Protein AF-A0A3C0GFL6-F1 (afdb_monomer_lite)

Secondary structure (DSSP, 8-state):
--S-EEEEEEEEETT--B-EEEE-TTSSPEEEE-SS---TT----EEEEEEEEPPBTTSSS-EE-SSS-EE--S-S--PPEESSSEE-----SSS------EEEEEEEEE-TT-----SSEEEEEEEETTEEEEEEEEEEE--

Radius of gyration: 17.0 Å; chains: 1; bounding box: 45×33×43 Å

Foldseek 3Di:
DQDKDKDWPFKAWPVRDGWDWDADPLRQDIDTDDPDDADPPGDTDMDIDMDIDFGECPVDVAGAYPVGDGHDDPGDDDDFDDPPDTPDDDPPVPPPDDDFFDKDKDWDKDFPVDDDDDPFDFDDKDDDVRIIITIGIDGRDDD

pLDDT: mean 89.37, std 9.72, range [53.12, 98.38]

Structure (mmCIF, N/CA/C/O backbone):
data_AF-A0A3C0GFL6-F1
#
_entry.id   AF-A0A3C0GFL6-F1
#
loop_
_atom_site.group_PDB
_atom_site.id
_atom_site.type_symbol
_atom_site.label_atom_id
_atom_site.label_alt_id
_atom_site.label_comp_id
_atom_site.label_asym_id
_atom_site.label_entity_id
_atom_site.label_seq_id
_atom_site.pdbx_PDB_ins_code
_atom_site.Cartn_x
_atom_site.Cartn_y
_atom_site.Cartn_z
_atom_site.occupancy
_atom_site.B_iso_or_equiv
_atom_site.auth_seq_id
_atom_site.auth_comp_id
_atom_site.auth_asym_id
_atom_site.auth_atom_id
_atom_site.pdbx_PDB_model_num
ATOM 1 N N . ASP A 1 1 ? -4.341 -18.154 -13.168 1.00 73.38 1 ASP A N 1
ATOM 2 C CA . ASP A 1 1 ? -4.880 -16.787 -13.040 1.00 73.38 1 ASP A CA 1
ATOM 3 C C . ASP A 1 1 ? -3.742 -15.776 -13.151 1.00 73.38 1 ASP A C 1
ATOM 5 O O . ASP A 1 1 ? -2.750 -15.898 -12.433 1.00 73.38 1 ASP A O 1
ATOM 9 N N . GLU A 1 2 ? -3.858 -14.837 -14.087 1.00 83.06 2 GLU A N 1
ATOM 10 C CA . GLU A 1 2 ? -2.860 -13.801 -14.406 1.00 83.06 2 GLU A CA 1
ATOM 11 C C . GLU A 1 2 ? -3.160 -12.459 -13.734 1.00 83.06 2 GLU A C 1
ATOM 13 O O . GLU A 1 2 ? -2.346 -11.543 -13.815 1.00 83.06 2 GLU A O 1
ATOM 18 N N . ARG A 1 3 ? -4.298 -12.344 -13.040 1.00 84.69 3 ARG A N 1
ATOM 19 C CA . ARG A 1 3 ? -4.665 -11.119 -12.335 1.00 84.69 3 ARG A CA 1
ATOM 20 C C . ARG A 1 3 ? -3.672 -10.799 -11.221 1.00 84.69 3 ARG A C 1
ATOM 22 O O . ARG A 1 3 ? -3.103 -11.697 -10.579 1.00 84.69 3 ARG A O 1
ATOM 29 N N . GLY A 1 4 ? -3.500 -9.499 -10.999 1.00 87.88 4 GLY A N 1
ATOM 30 C CA . GLY A 1 4 ? -2.799 -8.991 -9.835 1.00 87.88 4 GLY A CA 1
ATOM 31 C C . GLY A 1 4 ? -3.544 -9.355 -8.553 1.00 87.88 4 GLY A C 1
ATOM 32 O O . GLY A 1 4 ? -4.756 -9.580 -8.565 1.00 87.88 4 GLY A O 1
ATOM 33 N N . LYS A 1 5 ? -2.816 -9.466 -7.444 1.00 89.81 5 LYS A N 1
ATOM 34 C CA . LYS A 1 5 ? -3.422 -9.711 -6.130 1.00 89.81 5 LYS A CA 1
ATOM 35 C C . LYS A 1 5 ? -2.529 -9.233 -5.000 1.00 89.81 5 LYS A C 1
ATOM 37 O O . LYS A 1 5 ? -1.308 -9.323 -5.093 1.00 89.81 5 LYS A O 1
ATOM 42 N N . THR A 1 6 ? -3.161 -8.874 -3.890 1.00 93.19 6 THR A N 1
ATOM 43 C CA . THR A 1 6 ? -2.479 -8.596 -2.626 1.00 93.19 6 THR A CA 1
ATOM 44 C C . THR A 1 6 ? -2.736 -9.723 -1.633 1.00 93.19 6 THR A C 1
ATOM 46 O O . THR A 1 6 ? -3.878 -10.129 -1.404 1.00 93.19 6 THR A O 1
ATOM 49 N N . THR A 1 7 ? -1.680 -10.235 -1.012 1.00 94.88 7 THR A N 1
ATOM 50 C CA . THR A 1 7 ? -1.754 -11.242 0.052 1.00 94.88 7 THR A CA 1
ATOM 51 C C . THR A 1 7 ? -1.246 -10.631 1.349 1.00 94.88 7 THR A C 1
ATOM 53 O O . THR A 1 7 ? -0.066 -10.303 1.454 1.00 94.88 7 THR A O 1
ATOM 56 N N . ILE A 1 8 ? -2.144 -10.470 2.323 1.00 97.06 8 ILE A N 1
ATOM 57 C CA . ILE A 1 8 ? -1.800 -9.975 3.658 1.00 97.06 8 ILE A CA 1
ATOM 58 C C . ILE A 1 8 ? -1.107 -11.100 4.427 1.00 97.06 8 ILE A C 1
ATOM 60 O O . ILE A 1 8 ? -1.598 -12.226 4.456 1.00 97.06 8 ILE A O 1
ATOM 64 N N . THR A 1 9 ? 0.054 -10.791 4.997 1.00 97.56 9 THR A N 1
ATOM 65 C CA . THR A 1 9 ? 0.852 -11.706 5.827 1.00 97.56 9 THR A CA 1
ATOM 66 C C . THR A 1 9 ? 0.586 -11.454 7.305 1.00 97.56 9 THR A C 1
ATOM 68 O O . THR A 1 9 ? 0.423 -12.401 8.066 1.00 97.56 9 THR A O 1
ATOM 71 N N . SER A 1 10 ? 0.522 -10.184 7.708 1.00 97.94 10 SER A N 1
ATOM 72 C CA . SER A 1 10 ? 0.221 -9.788 9.083 1.00 97.94 10 SER A CA 1
ATOM 73 C C . SER A 1 10 ? -0.404 -8.397 9.140 1.00 97.94 10 SER A C 1
ATOM 75 O O . SER A 1 10 ? -0.158 -7.555 8.271 1.00 97.94 10 SER A O 1
ATOM 77 N N . VAL A 1 11 ? -1.201 -8.181 10.184 1.00 98.38 11 VAL A N 1
ATOM 78 C CA . VAL A 1 11 ? -1.753 -6.887 10.588 1.00 98.38 11 VAL A CA 1
ATOM 79 C C . VAL A 1 11 ? -1.557 -6.782 12.094 1.00 98.38 11 VAL A C 1
ATOM 81 O O . VAL A 1 11 ? -2.032 -7.650 12.829 1.00 98.38 11 VAL A O 1
ATOM 84 N N . VAL A 1 12 ? -0.824 -5.766 12.542 1.00 98.19 12 VAL A N 1
ATOM 85 C CA . VAL A 1 12 ? -0.519 -5.557 13.963 1.00 98.19 12 VAL A CA 1
ATOM 86 C C . VAL A 1 12 ? -0.670 -4.093 14.365 1.00 98.19 12 VAL A C 1
ATOM 88 O O . VAL A 1 12 ? -0.575 -3.203 13.516 1.00 98.19 12 VAL A O 1
ATOM 91 N N . ASP A 1 13 ? -0.919 -3.854 15.650 1.00 96.69 13 ASP A N 1
ATOM 92 C CA . ASP A 1 1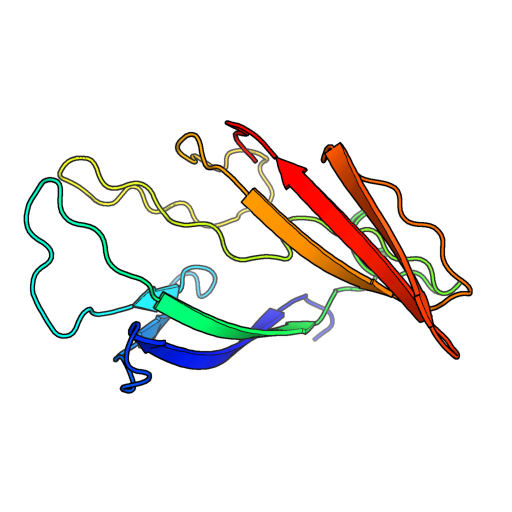3 ? -0.954 -2.512 16.240 1.00 96.69 13 ASP A CA 1
ATOM 93 C C . ASP A 1 13 ? 0.455 -1.937 16.475 1.00 96.69 13 ASP A C 1
ATOM 95 O O . ASP A 1 13 ? 1.471 -2.568 16.174 1.00 96.69 13 ASP A O 1
ATOM 99 N N . GLU A 1 14 ? 0.521 -0.726 17.026 1.00 94.62 14 GLU A N 1
ATOM 100 C CA . GLU A 1 14 ? 1.772 -0.016 17.320 1.00 94.62 14 GLU A CA 1
ATOM 101 C C . GLU A 1 14 ? 2.692 -0.728 18.326 1.00 94.62 14 GLU A C 1
ATOM 103 O O . GLU A 1 14 ? 3.896 -0.474 18.359 1.00 94.62 14 GLU A O 1
ATOM 108 N N . THR A 1 15 ? 2.132 -1.632 19.133 1.00 95.00 15 THR A N 1
ATOM 109 C CA . THR A 1 15 ? 2.854 -2.473 20.096 1.00 95.00 15 THR A CA 1
ATOM 110 C C . THR A 1 15 ? 3.091 -3.893 19.574 1.00 95.00 15 THR A C 1
ATOM 112 O O . THR A 1 15 ? 3.559 -4.753 20.317 1.00 95.00 15 THR A O 1
ATOM 115 N N . TYR A 1 16 ? 2.825 -4.130 18.285 1.00 95.25 16 TYR A N 1
ATOM 116 C CA . TYR A 1 16 ? 2.965 -5.406 17.587 1.00 95.25 16 TYR A CA 1
ATOM 117 C C . TYR A 1 16 ? 2.014 -6.520 18.055 1.00 95.25 16 TYR A C 1
ATOM 119 O O . TYR A 1 16 ? 2.274 -7.696 17.782 1.00 95.25 16 TYR A O 1
ATOM 127 N N . ASN A 1 17 ? 0.881 -6.193 18.689 1.00 96.38 17 ASN A N 1
ATOM 128 C CA . ASN A 1 17 ? -0.163 -7.197 18.907 1.00 96.38 17 ASN A CA 1
ATOM 129 C C . ASN A 1 17 ? -0.916 -7.464 17.604 1.00 96.38 17 ASN A C 1
ATOM 131 O O . ASN A 1 17 ? -1.206 -6.542 16.842 1.00 96.38 17 ASN A O 1
ATOM 135 N N . GLY A 1 18 ? -1.281 -8.725 17.370 1.00 97.56 18 GLY A N 1
ATOM 136 C CA . GLY A 1 18 ? -2.133 -9.104 16.244 1.00 97.56 18 GLY A CA 1
ATOM 137 C C . GLY A 1 18 ? -3.491 -8.404 16.295 1.00 97.56 18 GLY A C 1
ATOM 138 O O . GLY A 1 18 ? -4.141 -8.390 17.339 1.00 97.56 18 GLY A O 1
ATOM 139 N N . LEU A 1 19 ? -3.916 -7.852 15.159 1.00 98.06 19 LEU A N 1
ATOM 140 C CA . LEU A 1 19 ? -5.249 -7.284 14.977 1.00 98.06 19 LEU A CA 1
ATOM 141 C C . LEU A 1 19 ? -6.116 -8.218 14.134 1.00 98.06 19 LEU A C 1
ATOM 143 O O . LEU A 1 19 ? -5.649 -8.819 13.164 1.00 98.06 19 LEU A O 1
ATOM 147 N N . GLU A 1 20 ? -7.400 -8.285 14.474 1.00 97.69 20 GLU A N 1
ATOM 148 C CA . GLU A 1 20 ? -8.396 -8.972 13.658 1.00 97.69 20 GLU A CA 1
ATOM 149 C C . GLU A 1 20 ? -8.600 -8.220 12.339 1.00 97.69 20 GLU A C 1
ATOM 151 O O . GLU A 1 20 ? -8.777 -6.998 12.315 1.00 97.69 20 GLU A O 1
ATOM 156 N N . TRP A 1 21 ? -8.600 -8.944 11.221 1.00 97.56 21 TRP A N 1
ATOM 157 C CA . TRP A 1 21 ? -8.809 -8.349 9.906 1.00 97.56 21 TRP A CA 1
ATOM 158 C C . TRP A 1 21 ? -9.521 -9.305 8.951 1.00 97.56 21 TRP A C 1
ATOM 160 O O . TRP A 1 21 ? -9.485 -10.525 9.087 1.00 97.56 21 TRP A O 1
ATOM 170 N N . SER A 1 22 ? -10.184 -8.734 7.951 1.00 96.31 22 SER A N 1
ATOM 171 C CA . SER A 1 22 ? -10.881 -9.479 6.902 1.00 96.31 22 SER A CA 1
ATOM 172 C C . SER A 1 22 ? -10.887 -8.691 5.595 1.00 96.31 22 SER A C 1
ATOM 174 O O . SER A 1 22 ? -10.592 -7.497 5.569 1.00 96.31 22 SER A O 1
ATOM 176 N N . ARG A 1 23 ? -11.215 -9.351 4.483 1.00 93.62 23 ARG A N 1
ATOM 177 C CA . ARG A 1 23 ? -11.548 -8.660 3.231 1.00 93.62 23 ARG A CA 1
ATOM 178 C C . ARG A 1 23 ? -13.062 -8.488 3.128 1.00 93.62 23 ARG A C 1
ATOM 180 O O . ARG A 1 23 ? -13.801 -9.381 3.534 1.00 93.62 23 ARG A O 1
ATOM 187 N N . THR A 1 24 ? -13.515 -7.366 2.573 1.00 89.94 24 THR A N 1
ATOM 188 C CA . THR A 1 24 ? -14.937 -7.174 2.238 1.00 89.94 24 THR A CA 1
ATOM 189 C C . THR A 1 24 ? -15.342 -8.051 1.045 1.00 89.94 24 THR A C 1
ATOM 191 O O . THR A 1 24 ? -14.501 -8.719 0.437 1.00 89.94 24 THR A O 1
ATOM 194 N N . GLU A 1 25 ? -16.627 -8.047 0.674 1.00 83.75 25 GLU A N 1
ATOM 195 C CA . GLU A 1 25 ? -17.157 -8.855 -0.438 1.00 83.75 25 GLU A CA 1
ATOM 196 C C . GLU A 1 25 ? -16.443 -8.605 -1.779 1.00 83.75 25 GLU A C 1
ATOM 198 O O . GLU A 1 25 ? -16.189 -9.554 -2.521 1.00 83.75 25 GLU A O 1
ATOM 203 N N . GLY A 1 26 ? -16.043 -7.355 -2.058 1.00 78.69 26 GLY A N 1
ATOM 204 C CA . GLY A 1 26 ? -15.276 -6.975 -3.256 1.00 78.69 26 GLY A CA 1
ATOM 205 C C . GLY A 1 26 ? -13.846 -7.528 -3.289 1.00 78.69 26 GLY A C 1
ATOM 206 O O . GLY A 1 26 ? -13.207 -7.555 -4.339 1.00 78.69 26 GLY A O 1
ATOM 207 N N . LYS A 1 27 ? -13.358 -8.046 -2.153 1.00 80.38 27 LYS A N 1
ATOM 208 C CA . LYS A 1 27 ? -12.023 -8.626 -1.937 1.00 80.38 27 LYS A CA 1
ATOM 209 C C . LYS A 1 27 ? -10.849 -7.690 -2.176 1.00 80.38 27 LYS A C 1
ATOM 211 O O . LYS A 1 27 ? -9.716 -8.137 -2.052 1.00 80.38 27 LYS A O 1
ATOM 216 N N . ASP A 1 28 ? -11.061 -6.425 -2.464 1.00 84.62 28 AS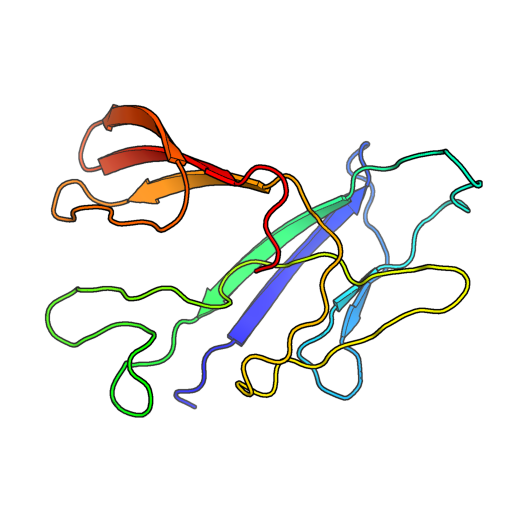P A N 1
ATOM 217 C CA . ASP A 1 28 ? -10.033 -5.411 -2.665 1.00 84.62 28 ASP A CA 1
ATOM 218 C C . ASP A 1 28 ? -9.813 -4.562 -1.407 1.00 84.62 28 ASP A C 1
ATOM 220 O O . ASP A 1 28 ? -8.671 -4.242 -1.086 1.00 84.62 28 ASP A O 1
ATOM 224 N N . ILE A 1 29 ? -10.866 -4.335 -0.620 1.00 91.12 29 ILE A N 1
ATOM 225 C CA . ILE A 1 29 ? -10.794 -3.616 0.657 1.00 91.12 29 ILE A CA 1
ATOM 226 C C . ILE A 1 29 ? -10.415 -4.566 1.800 1.00 91.12 29 ILE A C 1
ATOM 228 O O . ILE A 1 29 ? -11.011 -5.635 1.975 1.00 91.12 29 ILE A O 1
ATOM 232 N N . VAL A 1 30 ? -9.440 -4.145 2.609 1.00 94.12 30 VAL A N 1
ATOM 233 C CA . VAL A 1 30 ? -9.038 -4.808 3.856 1.00 94.12 30 VAL A CA 1
ATOM 234 C C . VAL A 1 30 ? -9.649 -4.049 5.030 1.00 94.12 30 VAL A C 1
ATOM 236 O O . VAL A 1 30 ? -9.341 -2.882 5.252 1.00 94.12 30 VAL A O 1
ATOM 239 N N . LYS A 1 31 ? -10.519 -4.720 5.784 1.00 95.31 31 LYS A N 1
ATOM 240 C CA . LYS A 1 31 ? -11.097 -4.216 7.027 1.00 95.31 31 LYS A CA 1
ATOM 241 C C . LYS A 1 31 ? -10.232 -4.675 8.194 1.00 95.31 31 LYS A C 1
ATOM 243 O O . LYS A 1 31 ? -10.060 -5.877 8.380 1.00 95.31 31 LYS A O 1
ATOM 248 N N . VAL A 1 32 ? -9.750 -3.727 8.989 1.00 96.06 32 VAL A N 1
ATOM 249 C CA . VAL A 1 32 ? -9.008 -3.983 10.230 1.00 96.06 32 VAL A CA 1
ATOM 250 C C . VAL A 1 32 ? -9.873 -3.563 11.410 1.00 96.06 32 VAL A C 1
ATOM 252 O O . VAL A 1 32 ? -10.438 -2.470 11.409 1.00 96.06 32 VAL A O 1
ATOM 255 N N . THR A 1 33 ? -9.991 -4.437 12.401 1.00 95.75 33 THR A N 1
ATOM 256 C CA . THR A 1 33 ? -10.682 -4.154 13.658 1.00 95.75 33 THR A CA 1
ATOM 257 C C . THR A 1 33 ? -9.648 -3.732 14.693 1.00 95.75 33 THR A C 1
ATOM 259 O O . THR A 1 33 ? -8.749 -4.505 15.022 1.00 95.75 33 THR A O 1
ATOM 262 N N . LEU A 1 34 ? -9.769 -2.502 15.196 1.00 94.50 34 LEU A N 1
ATOM 263 C CA . LEU A 1 34 ? -8.941 -2.020 16.299 1.00 94.50 34 LEU A CA 1
ATOM 264 C C . LEU A 1 34 ? -9.307 -2.753 17.591 1.00 94.50 34 LEU A C 1
ATOM 266 O O . LEU A 1 34 ? -10.469 -3.099 17.809 1.00 94.50 34 LEU A O 1
ATOM 270 N N . LYS A 1 35 ? -8.306 -2.964 18.445 1.00 91.62 35 LYS A N 1
ATOM 271 C CA . LYS A 1 35 ? -8.494 -3.562 19.769 1.00 91.62 35 LYS A CA 1
ATOM 272 C 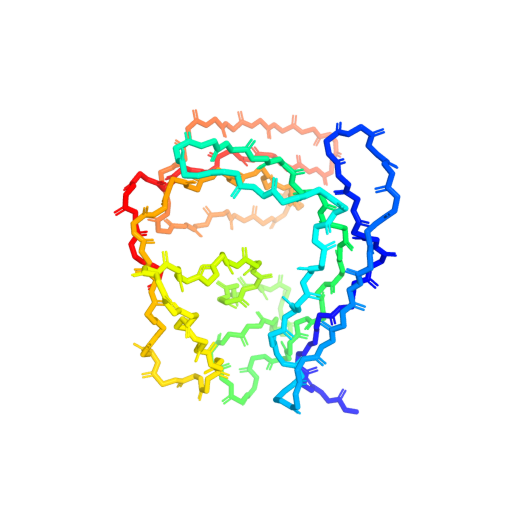C . LYS A 1 35 ? -9.258 -2.626 20.704 1.00 91.62 35 LYS A C 1
ATOM 274 O O . LYS A 1 35 ? -10.181 -3.063 21.385 1.00 91.62 35 LYS A O 1
ATOM 279 N N . ASP A 1 36 ? -8.887 -1.350 20.678 1.00 90.81 36 ASP A N 1
ATOM 280 C CA . ASP A 1 36 ? -9.487 -0.293 21.479 1.00 90.81 36 ASP A CA 1
ATOM 281 C C . ASP A 1 36 ? -10.209 0.712 20.574 1.00 90.81 36 ASP A C 1
ATOM 283 O O . ASP A 1 36 ? -9.840 0.923 19.414 1.00 90.81 36 ASP A O 1
ATOM 287 N N . ILE A 1 37 ? -11.268 1.329 21.102 1.00 91.69 37 ILE A N 1
ATOM 288 C CA . ILE A 1 37 ? -11.977 2.412 20.412 1.00 91.69 37 ILE A CA 1
ATOM 289 C C . ILE A 1 37 ? -11.009 3.583 20.255 1.00 91.69 37 ILE A C 1
ATOM 291 O O . ILE A 1 37 ? -10.389 3.982 21.234 1.00 91.69 37 ILE A O 1
ATOM 295 N N . LEU A 1 38 ? -10.925 4.152 19.050 1.00 91.94 38 LEU A N 1
ATOM 296 C CA . LEU A 1 38 ? -10.153 5.363 18.782 1.00 91.94 38 LEU A CA 1
ATOM 297 C C . LEU A 1 38 ? -11.032 6.607 19.022 1.00 91.94 38 LEU A C 1
ATOM 299 O O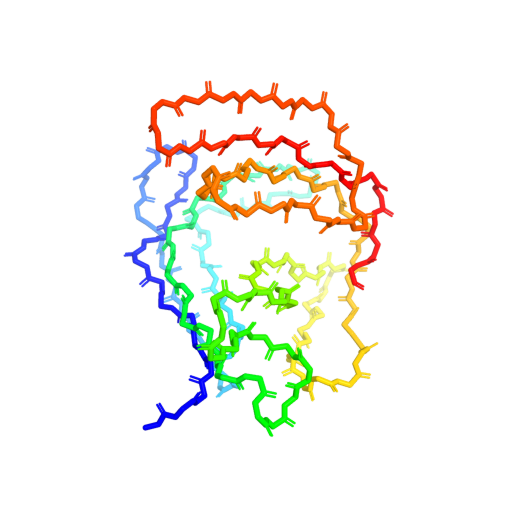 . LEU A 1 38 ? -11.977 6.823 18.255 1.00 91.94 38 LEU A O 1
ATOM 303 N N . PRO A 1 39 ? -10.779 7.414 20.068 1.00 91.69 39 PRO A N 1
ATOM 304 C CA . PRO A 1 39 ? -11.552 8.626 20.329 1.00 91.69 39 PRO A CA 1
ATOM 305 C C . PRO A 1 39 ? -11.346 9.708 19.253 1.00 91.69 39 PRO A C 1
ATOM 307 O O . PRO A 1 39 ? -10.331 9.710 18.555 1.00 91.69 39 PRO A O 1
ATOM 310 N N . PRO A 1 40 ? -12.271 10.677 19.124 1.00 91.00 40 PRO A N 1
ATOM 311 C CA . PRO A 1 40 ? -12.082 11.819 18.234 1.00 91.00 40 PRO A CA 1
ATOM 312 C C . PRO A 1 40 ? -10.799 12.599 18.556 1.00 91.00 40 PRO A C 1
ATOM 314 O O . PRO A 1 40 ? -10.569 12.966 19.705 1.00 91.00 40 PRO A O 1
ATOM 317 N N . GLY A 1 41 ? -9.993 12.883 17.531 1.00 90.44 41 GLY A N 1
ATOM 318 C CA . GLY A 1 41 ? -8.728 13.618 17.659 1.00 90.44 41 GLY A CA 1
ATOM 319 C C . GLY A 1 41 ? -7.520 12.757 18.038 1.00 90.44 41 GLY A C 1
ATOM 320 O O . GLY A 1 41 ? -6.392 13.232 17.923 1.00 90.44 41 GLY A O 1
ATOM 321 N N . GLU A 1 42 ? -7.735 11.501 18.425 1.00 93.62 42 GLU A N 1
ATOM 322 C CA . GLU A 1 42 ? -6.659 10.550 18.692 1.00 93.62 42 GLU A CA 1
ATOM 323 C C . GLU A 1 42 ? -6.158 9.888 17.404 1.00 93.62 42 GLU A C 1
ATOM 325 O O . GLU A 1 42 ? -6.825 9.877 16.365 1.00 93.62 42 GLU A O 1
ATOM 330 N N . SER A 1 43 ? -4.964 9.303 17.479 1.00 92.81 43 SER A N 1
ATOM 331 C CA . SER A 1 43 ? -4.361 8.559 16.373 1.00 92.81 43 SER A CA 1
ATOM 332 C C . SER A 1 43 ? -3.829 7.210 16.841 1.00 92.81 43 SER A C 1
ATOM 334 O O . SER A 1 43 ? -3.496 7.027 18.006 1.00 92.81 43 SER A O 1
ATOM 336 N N . THR A 1 44 ? -3.741 6.259 15.918 1.00 93.94 44 THR A N 1
ATOM 337 C CA . THR A 1 44 ? -3.117 4.957 16.159 1.00 93.94 44 THR A CA 1
ATOM 338 C C . THR A 1 44 ? -2.270 4.568 14.955 1.00 93.94 44 THR A C 1
ATOM 340 O O . THR A 1 44 ? -2.444 5.112 13.859 1.00 93.94 44 THR A O 1
ATOM 343 N N . LYS A 1 45 ? -1.343 3.629 15.144 1.00 95.50 45 LYS A N 1
ATOM 344 C CA . LYS A 1 45 ? -0.522 3.078 14.066 1.00 95.50 45 LYS A CA 1
ATOM 345 C C . LYS A 1 45 ? -0.889 1.625 13.836 1.00 95.50 45 LYS A C 1
ATOM 347 O O . LYS A 1 45 ? -1.013 0.838 14.769 1.00 95.50 45 LYS A O 1
ATOM 352 N N 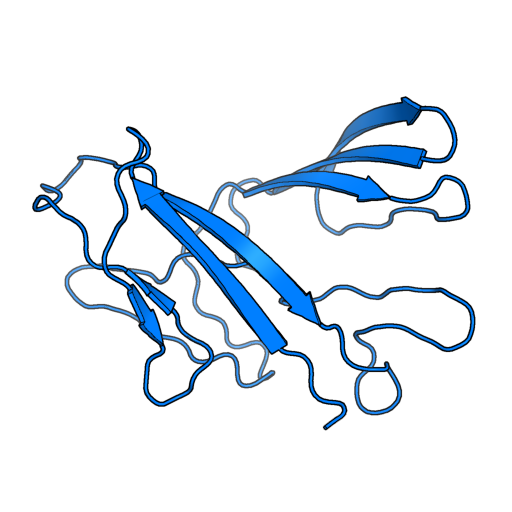. ILE A 1 46 ? -1.020 1.285 12.562 1.00 96.31 46 ILE A N 1
ATOM 353 C CA . ILE A 1 46 ? -1.267 -0.075 12.104 1.00 96.31 46 ILE A CA 1
ATOM 354 C C . ILE A 1 46 ? -0.125 -0.448 11.171 1.00 96.31 46 ILE A C 1
ATOM 356 O O . ILE A 1 46 ? 0.167 0.268 10.211 1.00 96.31 46 ILE A O 1
ATOM 360 N N . HIS A 1 47 ? 0.505 -1.585 11.435 1.00 97.25 47 HIS A N 1
ATOM 361 C CA . HIS A 1 47 ? 1.536 -2.143 10.577 1.00 97.25 47 HIS A CA 1
ATOM 362 C C . HIS A 1 47 ? 0.954 -3.316 9.792 1.00 97.25 47 HIS A C 1
ATOM 364 O O . HIS A 1 47 ? 0.508 -4.310 10.366 1.00 97.25 47 HIS A O 1
ATOM 370 N N . ILE A 1 48 ? 0.968 -3.204 8.463 1.00 97.62 48 ILE A N 1
ATOM 371 C CA . ILE A 1 48 ? 0.477 -4.243 7.555 1.00 97.62 48 ILE A CA 1
ATOM 372 C C . ILE A 1 48 ? 1.649 -4.763 6.733 1.00 97.62 48 ILE A C 1
ATOM 374 O O . ILE A 1 48 ? 2.265 -4.015 5.976 1.00 97.62 48 ILE A O 1
ATOM 378 N N . THR A 1 49 ? 1.925 -6.061 6.837 1.00 97.88 49 THR A N 1
ATOM 379 C CA . THR A 1 49 ? 2.899 -6.734 5.970 1.00 97.88 49 THR A CA 1
ATOM 380 C C . THR A 1 49 ? 2.156 -7.487 4.884 1.00 97.88 49 THR A C 1
ATOM 382 O O . THR A 1 49 ? 1.304 -8.328 5.176 1.00 97.88 49 THR A O 1
ATOM 385 N N . TYR A 1 50 ? 2.477 -7.226 3.620 1.00 96.88 50 TYR A N 1
ATOM 386 C CA . TYR A 1 50 ? 1.793 -7.850 2.493 1.00 96.88 50 TYR A CA 1
ATOM 387 C C . TYR A 1 50 ? 2.717 -8.087 1.302 1.00 96.88 50 TYR A C 1
ATOM 389 O O . TYR A 1 50 ? 3.791 -7.503 1.185 1.00 96.88 50 TYR A O 1
ATOM 397 N N . LYS A 1 51 ? 2.275 -8.980 0.415 1.00 96.12 51 LYS A N 1
ATOM 398 C CA . LYS A 1 51 ? 2.903 -9.259 -0.878 1.00 96.12 51 LYS A CA 1
ATOM 399 C C . LYS A 1 51 ? 1.965 -8.841 -1.997 1.00 96.12 51 LYS A C 1
ATOM 401 O O . LYS A 1 51 ? 0.766 -9.112 -1.919 1.00 96.12 51 LYS A O 1
ATOM 406 N N . VAL A 1 52 ? 2.524 -8.260 -3.050 1.00 93.62 52 VAL A N 1
ATOM 407 C CA . VAL A 1 52 ? 1.796 -7.894 -4.266 1.00 93.62 52 VAL A CA 1
ATOM 408 C C . VAL A 1 52 ? 2.269 -8.792 -5.400 1.00 93.62 52 VAL A C 1
ATOM 410 O O . VAL A 1 52 ? 3.461 -8.886 -5.677 1.00 93.62 52 VAL A O 1
ATOM 413 N N . LYS A 1 53 ? 1.329 -9.470 -6.055 1.00 92.69 53 LYS A N 1
ATOM 414 C CA . LYS A 1 53 ? 1.550 -10.079 -7.363 1.00 92.69 53 LYS A CA 1
ATOM 415 C C . LYS A 1 53 ? 1.121 -9.057 -8.403 1.00 92.69 53 LYS A C 1
ATOM 417 O O . LYS A 1 53 ? -0.065 -8.737 -8.468 1.00 92.69 53 LYS A O 1
ATOM 422 N N . LEU A 1 54 ? 2.061 -8.587 -9.212 1.00 91.81 54 LEU A N 1
ATOM 423 C CA . LEU A 1 54 ? 1.760 -7.724 -10.349 1.00 91.81 54 LEU A CA 1
ATOM 424 C C . LEU A 1 54 ? 1.206 -8.564 -11.514 1.00 91.81 54 LEU A C 1
ATOM 426 O O . LEU A 1 54 ? 1.655 -9.700 -11.709 1.00 91.81 54 LEU A O 1
ATOM 430 N N . PRO A 1 55 ? 0.216 -8.059 -12.267 1.00 92.06 55 PRO A N 1
ATOM 431 C CA . PRO A 1 55 ? -0.200 -8.672 -13.523 1.00 92.06 55 PRO A CA 1
ATOM 432 C C . PRO A 1 55 ? 0.834 -8.402 -14.635 1.00 92.06 55 PRO A C 1
ATOM 434 O O . PRO A 1 55 ? 1.640 -7.480 -14.504 1.00 92.06 55 PRO A O 1
ATOM 437 N N . PRO A 1 56 ? 0.824 -9.174 -15.735 1.00 92.88 56 PRO A N 1
ATOM 438 C CA . PRO A 1 56 ? 1.541 -8.796 -16.950 1.00 92.88 56 PRO A CA 1
ATOM 439 C C . PRO A 1 56 ? 0.863 -7.591 -17.622 1.00 92.88 56 PRO A C 1
ATOM 441 O O . PRO A 1 56 ? -0.369 -7.528 -17.675 1.00 92.88 56 PRO A O 1
ATOM 444 N N . ASN A 1 57 ? 1.642 -6.701 -18.234 1.00 91.31 57 ASN A N 1
ATOM 445 C CA . ASN A 1 57 ? 1.156 -5.489 -18.912 1.00 91.31 57 ASN A CA 1
ATOM 446 C C . ASN A 1 57 ? 0.482 -5.734 -20.286 1.00 91.31 57 ASN A C 1
ATOM 448 O O . ASN A 1 57 ? 0.381 -4.842 -21.125 1.00 91.31 57 ASN A O 1
ATOM 452 N N . LYS A 1 58 ? 0.018 -6.961 -20.555 1.00 88.38 58 LYS A N 1
ATOM 453 C CA . LYS A 1 58 ? -0.624 -7.316 -21.834 1.00 88.38 58 LYS A CA 1
ATOM 454 C C . LYS A 1 58 ? -2.087 -6.885 -21.939 1.00 88.38 58 LYS A C 1
ATOM 456 O O . LYS A 1 58 ? -2.629 -6.855 -23.038 1.00 88.38 58 LYS A O 1
ATOM 461 N N . TYR A 1 59 ? -2.734 -6.616 -20.803 1.00 84.50 59 TYR A N 1
ATOM 462 C CA . TYR A 1 59 ? -4.150 -6.227 -20.745 1.00 84.50 59 TYR A CA 1
ATOM 463 C C . TYR A 1 59 ? -4.348 -4.772 -20.310 1.00 84.50 59 TYR A C 1
ATOM 465 O O . TYR A 1 59 ? -5.350 -4.162 -20.669 1.00 84.50 59 TYR A O 1
ATOM 473 N N . THR A 1 60 ? -3.408 -4.219 -19.543 1.00 84.50 60 THR A N 1
ATOM 474 C CA . THR A 1 60 ? -3.361 -2.807 -19.151 1.00 84.50 60 THR A CA 1
ATOM 475 C C . THR A 1 60 ? -1.917 -2.316 -19.267 1.00 84.50 60 THR A C 1
ATOM 477 O O . THR A 1 60 ? -1.007 -3.142 -19.229 1.00 84.50 60 THR A O 1
ATOM 480 N N . PRO A 1 61 ? -1.665 -0.997 -19.366 1.00 86.25 61 PRO A N 1
ATOM 481 C CA . PRO A 1 61 ? -0.298 -0.471 -19.386 1.00 86.25 61 PRO A CA 1
ATOM 482 C C . PRO A 1 61 ? 0.508 -0.783 -18.114 1.00 86.25 61 PRO A C 1
ATOM 484 O O . PRO A 1 61 ? 1.723 -0.625 -18.110 1.00 86.25 61 PRO A O 1
ATOM 487 N N . TYR A 1 62 ? -0.157 -1.208 -17.038 1.00 90.62 62 TYR A N 1
ATOM 488 C CA . TYR A 1 62 ? 0.426 -1.419 -15.718 1.00 90.62 62 TYR A CA 1
ATOM 489 C C . TYR A 1 62 ? 0.849 -2.874 -15.502 1.00 90.62 62 TYR A C 1
ATOM 491 O O . TYR A 1 62 ? 0.252 -3.804 -16.044 1.00 90.62 62 TYR A O 1
ATOM 499 N N . GLY A 1 63 ? 1.838 -3.077 -14.636 1.00 92.31 63 GLY A N 1
ATOM 500 C CA . GLY A 1 63 ? 2.373 -4.393 -14.307 1.00 92.31 63 GLY A CA 1
ATOM 501 C C . GLY A 1 63 ? 3.810 -4.571 -14.775 1.00 92.31 63 GLY A C 1
ATOM 502 O O . GLY A 1 63 ? 4.571 -3.609 -14.816 1.00 92.31 63 GLY A O 1
ATOM 503 N N . TYR A 1 64 ? 4.189 -5.808 -15.082 1.00 94.25 64 TYR A N 1
ATOM 504 C CA . TYR A 1 64 ? 5.521 -6.132 -15.601 1.00 94.25 64 TYR A CA 1
ATOM 505 C C . TYR A 1 64 ? 5.462 -6.488 -17.085 1.00 94.25 64 TYR A C 1
ATOM 507 O O . TYR A 1 64 ? 4.457 -7.032 -17.559 1.00 94.25 64 TYR A O 1
ATOM 515 N N . ASP A 1 65 ? 6.547 -6.212 -17.799 1.00 93.44 65 ASP A N 1
ATOM 516 C CA . ASP A 1 65 ? 6.713 -6.596 -19.197 1.00 93.44 65 ASP A CA 1
ATOM 517 C C . ASP A 1 65 ? 7.689 -7.779 -19.368 1.00 93.44 65 ASP A C 1
ATOM 519 O O . ASP A 1 65 ? 8.210 -8.342 -18.403 1.00 93.44 65 ASP A O 1
ATOM 523 N N . ASN A 1 66 ? 7.915 -8.207 -20.612 1.00 91.31 66 ASN A N 1
ATOM 524 C CA . ASN A 1 66 ? 8.838 -9.302 -20.927 1.00 91.31 66 ASN A CA 1
ATOM 525 C C . ASN A 1 66 ? 10.311 -8.871 -21.060 1.00 91.31 66 ASN A C 1
ATOM 527 O O . ASN A 1 66 ? 11.155 -9.715 -21.361 1.00 91.31 66 ASN A O 1
ATOM 531 N N . LYS A 1 67 ? 10.618 -7.586 -20.866 1.00 91.44 67 LYS A N 1
ATOM 532 C CA . LYS A 1 67 ? 11.966 -7.004 -20.921 1.00 91.44 67 LYS A CA 1
ATOM 533 C C . LYS A 1 67 ? 12.546 -6.743 -19.531 1.00 91.44 67 LYS A C 1
ATOM 535 O O . LYS A 1 67 ? 13.742 -6.493 -19.424 1.00 91.44 67 LYS A O 1
ATOM 540 N N . GLY A 1 68 ? 11.733 -6.884 -18.485 1.00 91.06 68 GLY A N 1
ATOM 541 C CA . GLY A 1 68 ? 12.133 -6.657 -17.098 1.00 91.06 68 GLY A CA 1
ATOM 542 C C . GLY A 1 68 ? 11.765 -5.269 -16.580 1.00 91.06 68 GLY A C 1
ATOM 543 O O . GLY A 1 68 ? 12.221 -4.904 -15.498 1.00 91.06 68 GLY A O 1
ATOM 544 N N . ASP A 1 69 ? 10.934 -4.528 -17.315 1.00 93.94 69 ASP A N 1
ATOM 545 C CA . ASP A 1 69 ? 10.414 -3.233 -16.903 1.00 93.94 69 ASP A CA 1
ATOM 546 C C . ASP A 1 69 ? 9.141 -3.399 -16.063 1.00 93.94 69 ASP A C 1
ATOM 548 O O . ASP A 1 69 ? 8.357 -4.344 -16.219 1.00 93.94 69 ASP A O 1
ATOM 552 N N . TYR A 1 70 ? 8.927 -2.442 -15.161 1.00 95.06 70 TYR A N 1
ATOM 553 C CA . TYR A 1 70 ? 7.795 -2.421 -14.243 1.00 95.06 70 TYR A CA 1
ATOM 554 C C . TYR A 1 70 ? 7.108 -1.067 -14.306 1.00 95.06 70 TYR A C 1
ATOM 556 O O . TYR A 1 70 ? 7.747 -0.033 -14.120 1.00 95.06 70 TYR A O 1
ATOM 564 N N . TYR A 1 71 ? 5.788 -1.078 -14.472 1.00 94.44 71 TYR A N 1
ATOM 565 C CA . TYR A 1 71 ? 4.964 0.106 -14.299 1.00 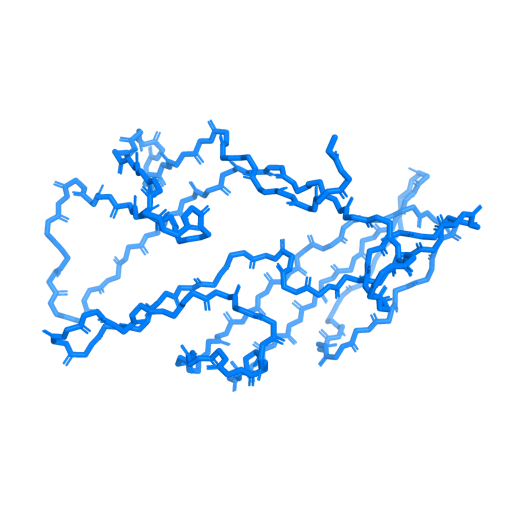94.44 71 TYR A CA 1
ATOM 566 C C . TYR A 1 71 ? 3.967 -0.110 -13.163 1.00 94.44 71 TYR A C 1
ATOM 568 O O . TYR A 1 71 ? 2.986 -0.848 -13.288 1.00 94.44 71 TYR A O 1
ATOM 576 N N . LEU A 1 72 ? 4.259 0.504 -12.017 1.00 92.88 72 LEU A N 1
ATOM 577 C CA . LEU A 1 72 ? 3.503 0.309 -10.786 1.00 92.88 72 LEU A CA 1
ATOM 578 C C . LEU A 1 72 ? 2.387 1.347 -10.662 1.00 92.88 72 LEU A C 1
ATOM 580 O O . LEU A 1 72 ? 2.643 2.548 -10.664 1.00 92.88 72 LEU A O 1
ATOM 584 N N . LYS A 1 73 ? 1.157 0.866 -10.480 1.00 88.00 73 LYS A N 1
ATOM 585 C CA . LYS A 1 73 ? -0.022 1.670 -10.156 1.00 88.00 73 LYS A CA 1
ATOM 586 C C . LYS A 1 73 ? -0.912 0.910 -9.177 1.00 88.00 73 LYS A C 1
ATOM 588 O O . LYS A 1 73 ? -0.949 -0.318 -9.239 1.00 88.00 73 LYS A O 1
ATOM 593 N N . ASP A 1 74 ? -1.561 1.634 -8.262 1.00 84.81 74 ASP A N 1
ATOM 594 C CA . ASP A 1 74 ? -2.479 1.102 -7.241 1.00 84.81 74 ASP A CA 1
ATOM 595 C C . ASP A 1 74 ? -1.905 -0.099 -6.473 1.00 84.81 74 ASP A C 1
ATOM 597 O O . ASP A 1 74 ? -2.585 -1.075 -6.155 1.00 84.81 74 ASP A O 1
ATOM 601 N N . TRP A 1 75 ? -0.595 -0.055 -6.230 1.00 88.38 75 TRP A N 1
ATOM 602 C CA . TRP A 1 75 ? 0.182 -1.194 -5.747 1.00 88.38 75 TRP A CA 1
ATOM 603 C C . TRP A 1 75 ? 0.383 -1.181 -4.229 1.00 88.38 75 TRP A C 1
ATOM 605 O O . TRP A 1 75 ? 0.811 -2.188 -3.664 1.00 88.38 75 TRP A O 1
ATOM 615 N N . TYR A 1 76 ? 0.069 -0.067 -3.564 1.00 89.94 76 TYR A N 1
ATOM 616 C CA . TYR A 1 76 ? 0.155 0.083 -2.115 1.00 89.94 76 TYR A CA 1
ATOM 617 C C . TYR A 1 76 ? -1.214 0.395 -1.504 1.00 89.94 76 TYR A C 1
ATOM 619 O O . TYR A 1 76 ? -2.111 0.908 -2.167 1.00 89.94 76 TYR A O 1
ATOM 627 N N . LEU A 1 77 ? -1.382 0.037 -0.230 1.00 89.88 77 LEU A N 1
ATOM 628 C CA . LEU A 1 77 ? -2.629 0.255 0.500 1.00 89.88 77 LEU A CA 1
ATOM 629 C C . LEU A 1 77 ? -2.781 1.724 0.892 1.00 89.88 77 LEU A C 1
ATOM 631 O O . LEU A 1 77 ? -1.857 2.319 1.448 1.00 89.88 77 LEU A O 1
ATOM 635 N N . THR A 1 78 ? -3.974 2.262 0.677 1.00 87.69 78 THR A N 1
ATOM 636 C CA . THR A 1 78 ? -4.366 3.606 1.095 1.00 87.69 78 THR A CA 1
ATOM 637 C C . THR A 1 78 ? -5.517 3.534 2.102 1.00 87.69 78 THR A C 1
ATOM 639 O O . THR A 1 78 ? -6.356 2.629 2.022 1.00 87.69 78 THR A O 1
ATOM 642 N N . PRO A 1 79 ? -5.553 4.427 3.106 1.00 88.25 79 PRO A N 1
ATOM 643 C CA . PRO A 1 79 ? -6.632 4.439 4.085 1.00 88.25 79 PRO A CA 1
ATOM 644 C C . PRO A 1 79 ? -7.942 4.926 3.449 1.00 88.25 79 PRO A C 1
ATOM 646 O O . PRO A 1 79 ? -7.956 5.889 2.686 1.00 88.25 79 PRO A O 1
ATOM 649 N N . ALA A 1 80 ? -9.056 4.278 3.798 1.00 88.25 80 ALA A N 1
ATOM 650 C CA . ALA A 1 80 ? -10.390 4.769 3.456 1.00 88.25 80 ALA A CA 1
ATOM 651 C C . ALA A 1 80 ? -10.779 5.961 4.349 1.00 88.25 80 ALA A C 1
ATOM 653 O O . ALA A 1 80 ? -10.363 6.039 5.507 1.00 88.25 80 ALA A O 1
ATOM 654 N N . VAL A 1 81 ? -11.611 6.864 3.828 1.00 87.81 81 VAL A N 1
ATOM 655 C CA . VAL A 1 81 ? -12.047 8.072 4.548 1.00 87.81 81 VAL A CA 1
ATOM 656 C C . VAL A 1 81 ? -13.180 7.747 5.523 1.00 87.81 81 VAL A C 1
ATOM 658 O O . VAL A 1 81 ? -14.110 7.007 5.186 1.00 87.81 81 VAL A O 1
ATOM 661 N N . TYR A 1 82 ? -13.123 8.336 6.720 1.00 86.12 82 TYR A N 1
ATOM 662 C CA . TYR A 1 82 ? -14.183 8.278 7.725 1.00 86.12 82 TYR A CA 1
ATOM 663 C C . TYR A 1 82 ? -14.519 9.682 8.244 1.00 86.12 82 TYR A C 1
ATOM 665 O O . TYR A 1 82 ? -13.681 10.332 8.862 1.00 86.12 82 TYR A O 1
ATOM 673 N N . ASP A 1 83 ? -15.757 10.126 8.029 1.00 85.94 83 ASP A N 1
ATOM 674 C CA . ASP A 1 83 ? -16.277 11.445 8.437 1.00 85.94 83 ASP A CA 1
ATOM 675 C C . ASP A 1 83 ? -17.574 11.336 9.270 1.00 85.94 83 ASP A C 1
ATOM 677 O O . ASP A 1 83 ? -18.427 12.222 9.267 1.00 85.94 83 ASP A O 1
ATOM 681 N N . GLY A 1 84 ? -17.740 10.212 9.975 1.00 85.88 84 GLY A N 1
ATOM 682 C CA . GLY A 1 84 ? -18.995 9.797 10.620 1.00 85.88 84 GLY A CA 1
ATOM 683 C C . GLY A 1 84 ? -19.672 8.628 9.901 1.00 85.88 84 GLY A C 1
ATOM 684 O O . GLY A 1 84 ? -20.509 7.936 10.478 1.00 85.88 84 GLY A O 1
ATOM 685 N N . LYS A 1 85 ? -19.251 8.345 8.666 1.00 89.38 85 LYS A N 1
ATOM 686 C CA . LYS A 1 85 ? -19.495 7.085 7.961 1.00 89.38 85 LYS A CA 1
ATOM 687 C C . LYS A 1 85 ? -18.253 6.685 7.170 1.00 89.38 85 LYS A C 1
ATOM 689 O O . LYS A 1 85 ? -17.441 7.527 6.804 1.00 89.38 85 LYS A O 1
ATOM 694 N N . TRP A 1 86 ? -18.108 5.391 6.905 1.00 88.31 86 TRP A N 1
ATOM 695 C CA . TRP A 1 86 ? -17.035 4.900 6.045 1.00 88.31 86 TRP A CA 1
ATOM 696 C C . TRP A 1 86 ? -17.358 5.168 4.579 1.00 88.31 86 TRP A C 1
ATOM 698 O O . TRP A 1 86 ? -18.393 4.732 4.072 1.00 88.31 86 TRP A O 1
ATOM 708 N N . HIS A 1 87 ? -16.431 5.820 3.889 1.00 87.56 87 HIS A N 1
ATOM 709 C CA . HIS A 1 87 ? -16.455 5.991 2.443 1.00 87.56 87 HIS A CA 1
ATOM 710 C C . HIS A 1 87 ? -15.596 4.905 1.805 1.00 87.56 87 HIS A C 1
ATOM 712 O O . HIS A 1 87 ? -14.395 5.064 1.595 1.00 87.56 87 HIS A O 1
ATOM 718 N N . LEU A 1 88 ? -16.218 3.751 1.569 1.00 85.88 88 LEU A N 1
ATOM 719 C CA . LEU A 1 88 ? -15.554 2.584 0.998 1.00 85.88 88 LEU A CA 1
ATOM 720 C C . LEU A 1 88 ? -15.570 2.663 -0.529 1.00 85.88 88 LEU A C 1
ATOM 722 O O . LEU A 1 88 ? -16.633 2.573 -1.141 1.00 85.88 88 LEU A O 1
ATOM 726 N N . TYR A 1 89 ? -14.389 2.772 -1.132 1.00 78.50 89 TYR A N 1
ATOM 727 C CA . TYR A 1 89 ? -14.222 2.755 -2.581 1.00 78.50 89 TYR A CA 1
ATOM 728 C C . TYR A 1 89 ? -13.508 1.483 -3.000 1.00 78.50 89 TYR A C 1
ATOM 730 O O . TYR A 1 89 ? -12.378 1.214 -2.600 1.00 78.50 89 TYR A O 1
ATOM 738 N N . SER A 1 90 ? -14.217 0.681 -3.787 1.00 78.31 90 SER A N 1
ATOM 739 C CA . SER A 1 90 ? -13.639 -0.493 -4.420 1.00 78.31 90 SER A CA 1
ATOM 740 C C . SER A 1 90 ? -12.863 -0.043 -5.655 1.00 78.31 90 SER A C 1
ATOM 742 O O . SER A 1 90 ? -13.419 0.689 -6.475 1.00 78.31 90 SER A O 1
ATOM 744 N N . ASN A 1 91 ? -11.602 -0.460 -5.797 1.00 74.19 91 ASN A N 1
ATOM 745 C CA . ASN A 1 91 ? -10.803 -0.107 -6.965 1.00 74.19 91 ASN A CA 1
ATOM 746 C C . ASN A 1 91 ? -11.346 -0.851 -8.191 1.00 74.19 91 ASN A C 1
ATOM 748 O O . ASN A 1 91 ? -11.099 -2.043 -8.395 1.00 74.19 91 ASN A O 1
ATOM 752 N N . LYS A 1 92 ? -12.093 -0.118 -9.015 1.00 70.94 92 LYS A N 1
ATOM 753 C CA . LYS A 1 92 ? -12.681 -0.604 -10.266 1.00 70.94 92 LYS A CA 1
ATOM 754 C C . LYS A 1 92 ? -11.871 -0.197 -11.497 1.00 70.94 92 LYS A C 1
ATOM 756 O O . LYS A 1 92 ? -12.341 -0.426 -12.609 1.00 70.94 92 LYS A O 1
ATOM 761 N N . ASN A 1 93 ? -10.677 0.380 -11.313 1.00 64.94 93 ASN A N 1
ATOM 762 C CA . ASN A 1 93 ? -9.852 0.941 -12.385 1.00 64.94 93 ASN A CA 1
ATOM 763 C C . ASN A 1 93 ? -10.627 1.989 -13.216 1.00 64.94 93 ASN A C 1
ATOM 765 O O . ASN A 1 93 ? -10.568 1.996 -14.445 1.00 64.94 93 ASN A O 1
ATOM 769 N N . LEU A 1 94 ? -11.413 2.826 -12.526 1.00 67.19 94 LEU A N 1
ATOM 770 C CA . LEU A 1 94 ? -12.208 3.916 -13.104 1.00 67.19 94 LEU A CA 1
ATOM 771 C C . LEU A 1 94 ? -11.606 5.303 -12.813 1.00 67.19 94 LEU A C 1
ATOM 773 O O . LEU A 1 94 ? -12.238 6.306 -13.128 1.00 67.19 94 LEU A O 1
ATOM 777 N N . GLU A 1 95 ? -10.401 5.360 -12.227 1.00 62.59 95 GLU A N 1
ATOM 778 C CA . GLU A 1 95 ? -9.745 6.603 -11.774 1.00 62.59 95 GLU A CA 1
ATOM 779 C C . GLU A 1 95 ? -10.619 7.442 -10.816 1.00 62.59 95 GLU A C 1
ATOM 781 O O . GLU A 1 95 ? -10.526 8.665 -10.773 1.00 62.59 95 GLU A O 1
ATOM 786 N N . ASP A 1 96 ? -11.504 6.789 -10.060 1.00 59.66 96 ASP A N 1
ATOM 787 C CA . ASP A 1 96 ? -12.528 7.407 -9.211 1.00 59.66 96 ASP A CA 1
ATOM 788 C C . ASP A 1 96 ? -12.238 7.241 -7.713 1.00 59.66 96 ASP A C 1
ATOM 790 O O . ASP A 1 96 ? -13.133 7.374 -6.873 1.00 59.66 96 ASP A O 1
ATOM 794 N N . LEU A 1 97 ? -10.986 6.929 -7.369 1.00 64.00 97 LEU A N 1
ATOM 795 C CA . LEU A 1 97 ? -10.586 6.645 -6.002 1.00 64.00 97 LEU A CA 1
ATOM 796 C C . LEU A 1 97 ? -10.747 7.900 -5.134 1.00 64.00 97 LEU A C 1
ATOM 798 O O . LEU A 1 97 ? -9.984 8.861 -5.217 1.00 64.00 97 LEU A O 1
ATOM 802 N N . TYR A 1 98 ? -11.757 7.890 -4.269 1.00 65.31 98 TYR A N 1
ATOM 803 C CA . TYR A 1 98 ? -11.968 8.959 -3.304 1.00 65.31 98 TYR A CA 1
ATOM 804 C C . TYR A 1 98 ? -11.057 8.742 -2.098 1.00 65.31 98 TYR A C 1
ATOM 806 O O . TYR A 1 98 ? -11.293 7.871 -1.257 1.00 65.31 98 TYR A O 1
ATOM 814 N N . MET A 1 99 ? -10.010 9.555 -2.019 1.00 64.69 99 MET A N 1
ATOM 815 C CA . MET A 1 99 ? -9.115 9.610 -0.871 1.00 64.69 99 MET A CA 1
ATOM 816 C C . MET A 1 99 ? -9.067 11.016 -0.311 1.00 64.69 99 MET A C 1
ATOM 818 O O . MET A 1 99 ? -9.061 12.002 -1.055 1.00 64.69 99 MET A O 1
ATOM 822 N N . ASP A 1 100 ? -8.999 11.086 1.014 1.00 66.69 100 ASP A N 1
ATOM 823 C CA . ASP A 1 100 ? -8.618 12.319 1.671 1.00 66.69 100 ASP A CA 1
ATOM 824 C C . ASP A 1 100 ? -7.110 12.525 1.534 1.00 66.69 100 ASP A C 1
ATOM 826 O O . ASP A 1 100 ? -6.313 11.608 1.297 1.00 66.69 100 ASP A O 1
ATOM 830 N N . VAL A 1 101 ? -6.740 13.783 1.650 1.00 75.44 101 VAL A N 1
ATOM 831 C CA . VAL A 1 101 ? -5.400 14.291 1.471 1.00 75.44 101 VAL A CA 1
ATOM 832 C C . VAL A 1 101 ? -4.456 13.601 2.459 1.00 75.44 101 VAL A C 1
ATOM 834 O O . VAL A 1 101 ? -4.542 13.809 3.667 1.00 75.44 101 VAL A O 1
ATOM 837 N N . THR A 1 102 ? -3.537 12.779 1.946 1.00 79.75 102 THR A N 1
ATOM 838 C CA . THR A 1 102 ? -2.646 11.963 2.783 1.00 79.75 102 THR A CA 1
ATOM 839 C C . THR A 1 102 ? -1.185 12.289 2.504 1.00 79.75 102 THR A C 1
ATOM 841 O O . THR A 1 102 ? -0.752 12.391 1.355 1.00 79.75 102 THR A O 1
ATOM 844 N N . ASN A 1 103 ? -0.399 12.427 3.572 1.00 88.88 103 ASN A N 1
ATOM 845 C CA . ASN A 1 103 ? 1.053 12.472 3.457 1.00 88.88 103 ASN A CA 1
ATOM 846 C C . ASN A 1 103 ? 1.585 11.050 3.298 1.00 88.88 103 ASN A C 1
ATOM 848 O O . ASN A 1 103 ? 1.393 10.207 4.172 1.00 88.88 103 ASN A O 1
ATOM 852 N N . THR A 1 104 ? 2.276 10.801 2.194 1.00 90.75 104 THR A N 1
ATOM 853 C CA . THR A 1 104 ? 2.789 9.479 1.841 1.00 90.75 104 THR A CA 1
ATOM 854 C C . THR A 1 104 ? 4.309 9.510 1.825 1.00 90.75 104 THR A C 1
ATOM 856 O O . THR A 1 104 ? 4.913 10.407 1.238 1.00 90.75 104 THR A O 1
ATOM 859 N N . VAL A 1 105 ? 4.928 8.520 2.467 1.00 95.06 105 VAL A N 1
ATOM 860 C CA . VAL A 1 105 ? 6.373 8.278 2.403 1.00 95.06 105 VAL A CA 1
ATOM 861 C C . VAL A 1 105 ? 6.585 6.838 1.966 1.00 95.06 105 VAL A C 1
ATOM 863 O O . VAL A 1 105 ? 6.127 5.915 2.638 1.00 95.06 105 VAL A O 1
ATOM 866 N N . ILE A 1 106 ? 7.290 6.641 0.854 1.00 95.25 106 ILE A N 1
ATOM 867 C CA . ILE A 1 106 ? 7.629 5.317 0.331 1.00 95.25 106 ILE A CA 1
ATOM 868 C C . ILE A 1 106 ? 9.143 5.168 0.372 1.00 95.25 106 ILE A C 1
ATOM 870 O O . ILE A 1 106 ? 9.881 5.896 -0.282 1.00 95.25 106 ILE A O 1
ATOM 874 N N . ASN A 1 107 ? 9.597 4.186 1.139 1.00 97.19 107 ASN A N 1
ATOM 875 C CA . ASN A 1 107 ? 10.985 3.751 1.164 1.00 97.19 107 ASN A CA 1
ATOM 876 C C . ASN A 1 107 ? 11.131 2.609 0.154 1.00 97.19 107 ASN A C 1
ATOM 878 O O . ASN A 1 107 ? 10.708 1.484 0.424 1.00 97.19 107 ASN A O 1
ATOM 882 N N . PHE A 1 108 ? 11.677 2.910 -1.020 1.00 97.12 108 PHE A N 1
ATOM 883 C CA . PHE A 1 108 ? 11.687 2.012 -2.167 1.00 97.12 108 PHE A CA 1
ATOM 884 C C . PHE A 1 108 ? 13.072 1.399 -2.369 1.00 97.12 108 PHE A C 1
ATOM 886 O O . PHE A 1 108 ? 14.069 2.114 -2.407 1.00 97.12 108 PHE A O 1
ATOM 893 N N . LYS A 1 109 ? 13.144 0.070 -2.497 1.00 97.44 109 LYS A N 1
ATOM 894 C CA . LYS A 1 109 ? 14.376 -0.662 -2.825 1.00 97.44 109 LYS A CA 1
ATOM 895 C C . LYS A 1 109 ? 14.198 -1.383 -4.151 1.00 97.44 109 LYS A C 1
ATOM 897 O O . LYS A 1 109 ? 13.190 -2.061 -4.335 1.00 97.44 109 LYS A O 1
ATOM 902 N N . PHE A 1 110 ? 15.175 -1.260 -5.041 1.00 96.44 110 PHE A N 1
ATOM 903 C CA . PHE A 1 110 ? 15.106 -1.796 -6.399 1.00 96.44 110 PHE A CA 1
ATOM 904 C C . PHE A 1 110 ? 16.497 -2.206 -6.913 1.00 96.44 110 PHE A C 1
ATOM 906 O O . PHE A 1 110 ? 17.493 -1.760 -6.349 1.00 96.44 110 PHE A O 1
ATOM 913 N N . PRO A 1 111 ? 16.597 -3.087 -7.924 1.00 96.06 111 PRO A N 1
ATOM 914 C CA . PRO A 1 111 ? 17.872 -3.467 -8.536 1.00 96.06 111 PRO A CA 1
ATOM 915 C C . PRO A 1 111 ? 18.666 -2.274 -9.086 1.00 96.06 111 PRO A C 1
ATOM 917 O O . PRO A 1 111 ? 18.095 -1.275 -9.523 1.00 96.06 111 PRO A O 1
ATOM 920 N N . ASP A 1 112 ? 19.990 -2.402 -9.121 1.00 95.25 112 ASP A N 1
ATOM 921 C CA . ASP A 1 112 ? 20.896 -1.424 -9.744 1.00 95.25 112 ASP A CA 1
ATOM 922 C C . ASP A 1 112 ? 20.798 -1.379 -11.279 1.00 95.25 112 ASP A C 1
ATOM 924 O O . ASP A 1 112 ? 21.183 -0.392 -11.899 1.00 95.25 112 ASP A O 1
ATOM 928 N N . SER A 1 113 ? 20.203 -2.403 -11.892 1.00 94.56 113 SER A N 1
ATOM 929 C CA . SER A 1 113 ? 19.916 -2.461 -13.327 1.00 94.56 113 SER A CA 1
ATOM 930 C C . SER A 1 113 ? 18.677 -1.666 -13.764 1.00 94.56 113 SER A C 1
ATOM 932 O O . SER A 1 113 ? 18.366 -1.662 -14.953 1.00 94.56 113 SER A O 1
ATOM 934 N N . LEU A 1 114 ? 17.928 -1.062 -12.834 1.00 95.25 114 LEU A N 1
ATOM 935 C CA . LEU A 1 114 ? 16.700 -0.313 -13.120 1.00 95.25 114 LEU A CA 1
ATOM 936 C C . LEU A 1 114 ? 16.842 1.165 -12.751 1.00 95.25 114 LEU A C 1
ATOM 938 O O . LEU A 1 114 ? 17.587 1.529 -11.844 1.00 95.25 114 LEU A O 1
ATOM 942 N N . PHE A 1 115 ? 16.055 2.006 -13.419 1.00 94.56 115 PHE A N 1
ATOM 943 C CA . PHE A 1 115 ? 15.903 3.423 -13.091 1.00 94.56 115 PHE A CA 1
ATOM 944 C C . PHE A 1 115 ? 14.515 3.676 -12.505 1.00 94.56 115 PHE A C 1
ATOM 946 O O . PHE A 1 115 ? 13.526 3.107 -12.971 1.00 94.56 115 PHE A O 1
ATOM 953 N N . LEU A 1 116 ? 14.436 4.539 -11.491 1.00 95.62 116 LEU A N 1
ATOM 954 C CA . LEU A 1 116 ? 13.176 4.910 -10.857 1.00 95.62 116 LEU A CA 1
ATOM 955 C C . LEU A 1 116 ? 12.663 6.236 -11.424 1.00 95.62 116 LEU A C 1
ATOM 957 O O . LEU A 1 116 ? 13.343 7.255 -11.357 1.00 95.62 116 LEU A O 1
ATOM 961 N N . ALA A 1 117 ? 11.433 6.225 -11.929 1.00 94.69 117 ALA A N 1
ATOM 962 C CA . ALA A 1 117 ? 10.669 7.423 -12.250 1.00 94.69 117 ALA A CA 1
ATOM 963 C C . ALA A 1 117 ? 9.370 7.408 -11.440 1.00 94.69 117 ALA A C 1
ATOM 965 O O . ALA A 1 117 ? 8.732 6.363 -11.302 1.00 94.69 117 ALA A O 1
ATOM 966 N N . SER A 1 118 ? 8.988 8.554 -10.881 1.00 93.38 118 SER A N 1
ATOM 967 C CA . SER A 1 118 ? 7.846 8.659 -9.976 1.00 93.38 118 SER A CA 1
ATOM 968 C C . SER A 1 118 ? 7.193 10.034 -10.071 1.00 93.38 118 SER A C 1
ATOM 970 O O . SER A 1 118 ? 7.862 11.025 -10.348 1.00 93.38 118 SER A O 1
ATOM 972 N N . ASN A 1 119 ? 5.887 10.095 -9.811 1.00 89.75 119 ASN A N 1
ATOM 973 C CA . ASN A 1 119 ? 5.146 11.344 -9.606 1.00 89.75 119 ASN A CA 1
ATOM 974 C C . ASN A 1 119 ? 5.293 11.899 -8.172 1.00 89.75 119 ASN A C 1
ATOM 976 O O . ASN A 1 119 ? 4.684 12.913 -7.834 1.00 89.75 119 ASN A O 1
ATOM 980 N N . PHE A 1 120 ? 6.053 11.209 -7.321 1.00 92.06 120 PHE A N 1
ATOM 981 C CA . PHE A 1 120 ? 6.425 11.643 -5.978 1.00 92.06 120 PHE A CA 1
ATOM 982 C C . PHE A 1 120 ? 7.767 12.378 -5.999 1.00 92.06 120 PHE A C 1
ATOM 984 O O . PHE A 1 120 ? 8.627 12.084 -6.831 1.00 92.06 120 PHE A O 1
ATOM 991 N N . ASP A 1 121 ? 7.981 13.257 -5.022 1.00 94.62 121 ASP A N 1
ATOM 992 C CA . ASP A 1 121 ? 9.270 13.915 -4.834 1.00 94.62 121 ASP A CA 1
ATOM 993 C C . ASP A 1 121 ? 10.295 12.901 -4.320 1.00 94.62 121 ASP A C 1
ATOM 995 O O . ASP A 1 121 ? 10.072 12.243 -3.299 1.00 94.62 121 ASP A O 1
ATOM 999 N N . ILE A 1 122 ? 11.434 12.784 -4.999 1.00 95.62 122 ILE A N 1
ATOM 1000 C CA . ILE A 1 122 ? 12.558 11.970 -4.528 1.00 95.62 122 ILE A CA 1
ATOM 1001 C C . ILE A 1 122 ? 13.360 12.810 -3.529 1.00 95.62 122 ILE A C 1
ATOM 1003 O O . ILE A 1 122 ? 13.941 13.831 -3.892 1.00 95.62 122 ILE A O 1
ATOM 1007 N N . THR A 1 123 ? 13.378 12.407 -2.257 1.00 96.50 123 THR A N 1
ATOM 1008 C CA . THR A 1 123 ? 14.008 13.185 -1.172 1.00 96.50 123 THR A CA 1
ATOM 1009 C C . THR A 1 123 ? 15.370 12.650 -0.744 1.00 96.50 123 THR A C 1
ATOM 1011 O O . THR A 1 123 ? 16.139 13.367 -0.105 1.00 96.50 123 THR A O 1
ATOM 1014 N N . SER A 1 124 ? 15.677 11.392 -1.053 1.00 96.19 124 SER A N 1
ATOM 1015 C CA . SER A 1 124 ? 16.949 10.750 -0.723 1.00 96.19 124 SER A CA 1
ATOM 1016 C C . SER A 1 124 ? 17.175 9.552 -1.629 1.00 96.19 124 SER A C 1
ATOM 1018 O O . SER A 1 124 ? 16.231 8.817 -1.912 1.00 96.19 124 SER A O 1
ATOM 1020 N N . GLU A 1 125 ? 18.426 9.332 -2.026 1.00 97.12 125 GLU A N 1
ATOM 1021 C CA . GLU A 1 125 ? 18.846 8.176 -2.809 1.00 97.12 125 GLU A CA 1
ATOM 1022 C C . GLU A 1 125 ? 20.171 7.626 -2.282 1.00 97.12 125 GLU A C 1
ATOM 1024 O O . GLU A 1 125 ? 21.011 8.359 -1.755 1.00 97.12 125 GLU A O 1
ATOM 1029 N N . SER A 1 126 ? 20.356 6.314 -2.403 1.00 97.00 126 SER A N 1
ATOM 1030 C CA . SER A 1 126 ? 21.629 5.652 -2.116 1.00 97.00 126 SER A CA 1
ATOM 1031 C C . SER A 1 126 ? 21.734 4.327 -2.864 1.00 97.00 126 SER A C 1
ATOM 1033 O O . SER A 1 126 ? 20.726 3.749 -3.272 1.00 97.00 126 SER A O 1
ATOM 1035 N N . SER A 1 127 ? 22.953 3.818 -3.004 1.00 96.88 127 SER A N 1
ATOM 1036 C CA . SER A 1 127 ? 23.227 2.527 -3.638 1.00 96.88 127 SER A CA 1
ATOM 1037 C C . SER A 1 127 ? 23.906 1.576 -2.656 1.00 96.88 127 SER A C 1
ATOM 1039 O O . SER A 1 127 ? 24.613 1.994 -1.739 1.00 96.88 127 SER A O 1
ATOM 1041 N N . PHE A 1 128 ? 23.694 0.281 -2.853 1.00 95.62 128 PHE A N 1
ATOM 1042 C CA . PHE A 1 128 ? 24.313 -0.810 -2.105 1.00 95.62 128 PHE A CA 1
ATOM 1043 C C . PHE A 1 128 ? 24.584 -1.983 -3.067 1.00 95.62 128 PHE A C 1
ATOM 1045 O O . PHE A 1 128 ? 24.112 -1.954 -4.203 1.00 95.62 128 PHE A O 1
ATOM 1052 N N . PRO A 1 129 ? 25.359 -3.016 -2.687 1.00 96.00 129 PRO A N 1
ATOM 1053 C CA . PRO A 1 129 ? 25.659 -4.115 -3.605 1.00 96.00 129 PRO A CA 1
ATOM 1054 C C . PRO A 1 129 ? 24.388 -4.753 -4.191 1.00 96.00 129 PRO A C 1
ATOM 1056 O O . PRO A 1 129 ? 23.536 -5.230 -3.438 1.00 96.00 129 PRO A O 1
ATOM 1059 N N . ASN A 1 130 ? 24.286 -4.777 -5.526 1.00 94.50 130 ASN A N 1
ATOM 1060 C CA . ASN A 1 130 ? 23.153 -5.292 -6.308 1.00 94.50 130 ASN A CA 1
ATOM 1061 C C . ASN A 1 130 ? 21.821 -4.542 -6.106 1.00 94.50 130 ASN A C 1
ATOM 1063 O O . ASN A 1 130 ? 20.749 -5.118 -6.322 1.00 94.50 130 ASN A O 1
ATOM 1067 N N . GLY A 1 131 ? 21.843 -3.285 -5.653 1.00 96.94 131 GLY A N 1
ATOM 1068 C CA . GLY A 1 131 ? 20.604 -2.549 -5.442 1.00 96.94 131 GLY A CA 1
ATOM 1069 C C . GLY A 1 131 ? 20.739 -1.063 -5.142 1.00 96.94 131 GLY A C 1
ATOM 1070 O O . GLY A 1 131 ? 21.804 -0.503 -4.896 1.00 96.94 131 GLY A O 1
ATOM 1071 N N . GLN A 1 132 ? 19.585 -0.422 -5.164 1.00 97.88 132 GLN A N 1
ATOM 1072 C CA . GLN A 1 132 ? 19.387 0.998 -4.964 1.00 97.88 132 GLN A CA 1
ATOM 1073 C C . GLN A 1 132 ? 18.248 1.219 -3.977 1.00 97.88 132 GLN A C 1
ATOM 1075 O O . GLN A 1 132 ? 17.375 0.366 -3.773 1.00 97.88 132 GLN A O 1
ATOM 1080 N N . PHE A 1 133 ? 18.278 2.380 -3.343 1.00 97.94 133 PHE A N 1
ATOM 1081 C CA . PHE A 1 133 ? 17.261 2.863 -2.435 1.00 97.94 133 PHE A CA 1
ATOM 1082 C C . PHE A 1 133 ? 16.878 4.285 -2.818 1.00 97.94 133 PHE A C 1
ATOM 1084 O O . PHE A 1 133 ? 17.760 5.110 -3.040 1.00 97.94 133 PHE A O 1
ATOM 1091 N N . ALA A 1 134 ? 15.580 4.571 -2.801 1.00 97.94 134 ALA A N 1
ATOM 1092 C CA . ALA A 1 134 ? 15.047 5.918 -2.903 1.00 97.94 134 ALA A CA 1
ATOM 1093 C C . ALA A 1 134 ? 13.948 6.131 -1.857 1.00 97.94 134 ALA A C 1
ATOM 1095 O O . ALA A 1 134 ? 13.120 5.248 -1.619 1.00 97.94 134 ALA A O 1
ATOM 1096 N N . GLN A 1 135 ? 13.916 7.314 -1.253 1.00 97.81 135 GLN A N 1
ATOM 1097 C CA . GLN A 1 135 ? 12.773 7.774 -0.477 1.00 97.81 135 GLN A CA 1
ATOM 1098 C C . GLN A 1 135 ? 11.916 8.694 -1.344 1.00 97.81 135 GLN A C 1
ATOM 1100 O O . GLN A 1 135 ? 12.395 9.703 -1.856 1.00 97.81 135 GLN A O 1
ATOM 1105 N N . LEU A 1 136 ? 10.645 8.333 -1.486 1.00 95.88 136 LEU A N 1
ATOM 1106 C CA . LEU A 1 136 ? 9.639 9.082 -2.225 1.00 95.88 136 LEU A CA 1
ATOM 1107 C C . LEU A 1 136 ? 8.679 9.745 -1.240 1.00 95.88 136 LEU A C 1
ATOM 1109 O O . LEU A 1 136 ? 8.227 9.095 -0.291 1.00 95.88 136 LEU A O 1
ATOM 1113 N N . LYS A 1 137 ? 8.332 11.009 -1.474 1.00 94.56 137 LYS A N 1
ATOM 1114 C CA . LYS A 1 137 ? 7.413 11.768 -0.628 1.00 94.56 137 LYS A CA 1
ATOM 1115 C C . LYS A 1 137 ? 6.297 12.402 -1.446 1.00 94.56 137 LYS A C 1
ATOM 1117 O O . LYS A 1 137 ? 6.533 13.033 -2.469 1.00 94.56 137 LYS A O 1
ATOM 1122 N N . GLY A 1 138 ? 5.069 12.230 -0.971 1.00 88.94 138 GLY A N 1
ATOM 1123 C CA . GLY A 1 138 ? 3.873 12.856 -1.519 1.00 88.94 138 GLY A CA 1
ATOM 1124 C C . GLY A 1 138 ? 3.262 13.695 -0.416 1.00 88.94 138 GLY A C 1
ATOM 1125 O O . GLY A 1 138 ? 2.826 13.149 0.597 1.00 88.94 138 GLY A O 1
ATOM 1126 N N . ASN A 1 139 ? 3.285 15.016 -0.571 1.00 78.75 139 ASN A N 1
ATOM 1127 C CA . ASN A 1 139 ? 2.668 15.924 0.389 1.00 78.75 139 ASN A CA 1
ATOM 1128 C C . ASN A 1 139 ? 1.262 16.251 -0.096 1.00 78.75 139 ASN A C 1
ATOM 1130 O O . ASN A 1 139 ? 1.103 16.751 -1.207 1.00 78.75 139 ASN A O 1
ATOM 1134 N N . LEU A 1 140 ? 0.263 15.996 0.746 1.00 70.00 140 LEU A N 1
ATOM 1135 C CA . LEU A 1 140 ? -1.128 16.338 0.463 1.00 70.00 140 LEU A CA 1
ATOM 1136 C C . LEU A 1 140 ? -1.654 15.824 -0.898 1.00 70.00 140 LEU A C 1
ATOM 1138 O O . LEU A 1 140 ? -2.433 16.503 -1.569 1.00 70.00 140 LEU A O 1
ATOM 1142 N N . GLN A 1 141 ? -1.238 14.630 -1.320 1.00 62.31 141 GLN A N 1
ATOM 1143 C CA . GLN A 1 141 ? -1.680 14.075 -2.598 1.00 62.31 141 GLN A CA 1
ATOM 1144 C C . GLN A 1 141 ? -3.018 13.343 -2.440 1.00 62.31 141 GLN A C 1
ATOM 1146 O O . GLN A 1 141 ? -3.226 12.587 -1.488 1.00 62.31 141 GLN A O 1
ATOM 1151 N N . ARG A 1 142 ? -3.917 13.577 -3.400 1.00 59.09 142 ARG A N 1
ATOM 1152 C CA . ARG A 1 142 ? -4.982 12.636 -3.758 1.00 59.09 142 ARG A CA 1
ATOM 1153 C C . ARG A 1 142 ? -4.349 11.688 -4.774 1.00 59.09 142 ARG A C 1
ATOM 1155 O O . ARG A 1 142 ? -3.672 12.170 -5.681 1.00 59.09 142 ARG A O 1
ATOM 1162 N N . GLY A 1 143 ? -4.433 10.389 -4.517 1.00 53.12 143 GLY A N 1
ATOM 1163 C CA . GLY A 1 143 ? -3.811 9.376 -5.377 1.00 53.12 143 GLY A CA 1
ATOM 1164 C C . GLY A 1 143 ? -4.602 9.103 -6.640 1.00 53.12 143 GLY A C 1
ATOM 1165 O O . GLY A 1 143 ? -5.615 9.801 -6.865 1.00 53.12 143 GLY A O 1
#

Sequence (143 aa):
DERGKTTITSVVDETYNGLEWSRTEGKDIVKVTLKDILPPGESTKIHITYKVKLPPNKYTPYGYDNKGDYYLKDWYLTPAVYDGKWHLYSNKNLEDLYMDVTNTVINFKFPDSLFLASNFDITSESSFPNGQFAQLKGNLQRG